Protein AF-A0AAX3VTJ6-F1 (afdb_monomer_lite)

Sequence (181 aa):
MENETLSNLSASAASVLSSNQDSINWISIIILLAITAVGSYIGSYLQRKGLNRAEKENFQQIHNQLRTTTETTERIKQEIHLILNRKDRLWHQRREKLEEFVSCLTEVESYKNKILNVLIFQQHGVIIEPNPINKLMMLQTLYFPEFEAPVLSIGEIVGEIENSVRTLSYHNSELLKERVI

Structure (mmCIF, N/CA/C/O backbone):
data_AF-A0AAX3VTJ6-F1
#
_entry.id   AF-A0AAX3VTJ6-F1
#
loop_
_atom_site.group_PDB
_atom_site.id
_atom_site.type_symbol
_atom_site.label_atom_id
_atom_site.label_alt_id
_atom_site.label_comp_id
_atom_site.label_asym_id
_atom_site.label_entity_id
_atom_site.label_seq_id
_atom_site.pdbx_PDB_ins_code
_atom_site.Cartn_x
_atom_site.Cartn_y
_atom_site.Cartn_z
_atom_site.occupancy
_atom_site.B_iso_or_equiv
_atom_site.auth_seq_id
_atom_site.auth_comp_id
_atom_site.auth_asym_id
_atom_site.auth_atom_id
_atom_site.pdbx_PDB_model_num
ATOM 1 N N . MET A 1 1 ? 71.831 -4.478 -106.616 1.00 53.19 1 MET A N 1
ATOM 2 C CA . MET A 1 1 ? 71.124 -3.323 -106.019 1.00 53.19 1 MET A CA 1
ATOM 3 C C . MET A 1 1 ? 69.750 -3.674 -105.433 1.00 53.19 1 MET A C 1
ATOM 5 O O . MET A 1 1 ? 69.215 -2.846 -104.718 1.00 53.19 1 MET A O 1
ATOM 9 N N . GLU A 1 2 ? 69.186 -4.875 -105.640 1.00 56.56 2 GLU A N 1
ATOM 10 C CA . GLU A 1 2 ? 67.865 -5.249 -105.076 1.00 56.56 2 GLU A CA 1
ATOM 11 C C . GLU A 1 2 ? 67.889 -5.765 -103.620 1.00 56.56 2 GLU A C 1
ATOM 13 O O . GLU A 1 2 ? 66.851 -5.815 -102.972 1.00 56.56 2 GLU A O 1
ATOM 18 N N . ASN A 1 3 ? 69.054 -6.127 -103.067 1.00 56.94 3 ASN A N 1
ATOM 19 C CA . ASN A 1 3 ? 69.139 -6.741 -101.730 1.00 56.94 3 ASN A CA 1
ATOM 20 C C . ASN A 1 3 ? 69.194 -5.719 -100.570 1.00 56.94 3 ASN A C 1
ATOM 22 O O . ASN A 1 3 ? 68.963 -6.074 -99.419 1.00 56.94 3 ASN A O 1
ATOM 26 N N . GLU A 1 4 ? 69.476 -4.444 -100.863 1.00 58.03 4 GLU A N 1
ATOM 27 C CA . GLU A 1 4 ? 69.474 -3.3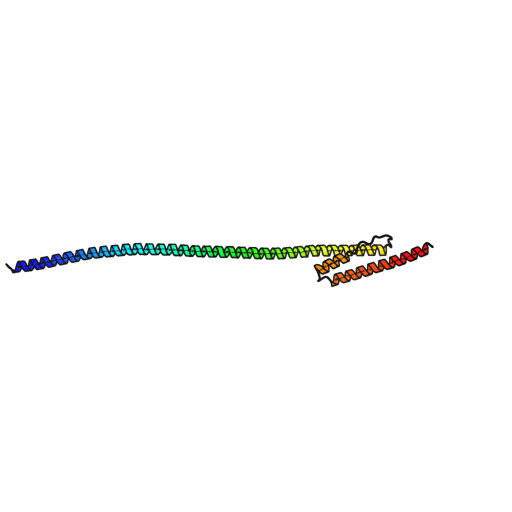56 -99.868 1.00 58.03 4 GLU A CA 1
ATOM 28 C C . GLU A 1 4 ? 68.078 -2.755 -99.650 1.00 58.03 4 GLU A C 1
ATOM 30 O O . GLU A 1 4 ? 67.796 -2.194 -98.596 1.00 58.03 4 GLU A O 1
ATOM 35 N N . THR A 1 5 ? 67.166 -2.867 -100.617 1.00 61.00 5 THR A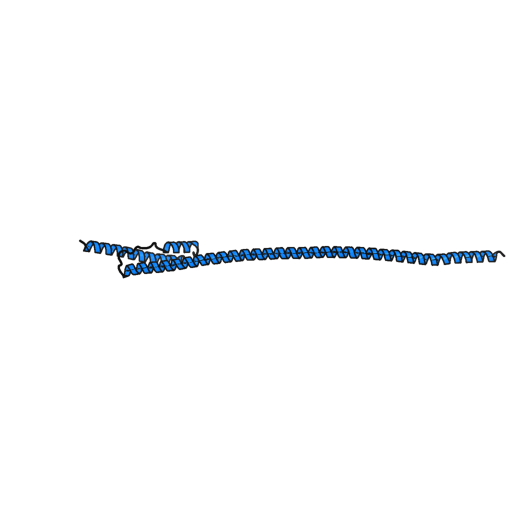 N 1
ATOM 36 C CA . THR A 1 5 ? 65.819 -2.288 -100.493 1.00 61.00 5 THR A CA 1
ATOM 37 C C . THR A 1 5 ? 64.907 -3.151 -99.618 1.00 61.00 5 THR A C 1
ATOM 39 O O . THR A 1 5 ? 64.138 -2.615 -98.820 1.00 61.00 5 THR A O 1
ATOM 42 N N . LEU A 1 6 ? 65.034 -4.480 -99.692 1.00 57.22 6 LEU A N 1
ATOM 43 C CA . LEU A 1 6 ? 64.256 -5.424 -98.879 1.00 57.22 6 LEU A CA 1
ATOM 44 C C . LEU A 1 6 ? 64.687 -5.445 -97.405 1.00 57.22 6 LEU A C 1
ATOM 46 O O . LEU A 1 6 ? 63.833 -5.504 -96.516 1.00 57.22 6 LEU A O 1
ATOM 50 N N . SER A 1 7 ? 65.989 -5.335 -97.123 1.00 60.88 7 SER A N 1
ATOM 51 C CA . SER A 1 7 ? 66.494 -5.245 -95.747 1.00 60.88 7 SER A CA 1
ATOM 52 C C . SER A 1 7 ? 66.028 -3.953 -95.066 1.00 60.88 7 SER A C 1
ATOM 54 O O . SER A 1 7 ? 65.517 -4.002 -93.947 1.00 60.88 7 SER A O 1
ATOM 56 N N . ASN A 1 8 ? 66.063 -2.824 -95.777 1.00 65.69 8 ASN A N 1
ATOM 57 C CA . ASN A 1 8 ? 65.585 -1.535 -95.273 1.00 65.69 8 ASN A CA 1
ATOM 58 C C . ASN A 1 8 ? 64.059 -1.495 -95.057 1.00 65.69 8 ASN A C 1
ATOM 60 O O . ASN A 1 8 ? 63.593 -0.893 -94.089 1.00 65.69 8 ASN A O 1
ATOM 64 N N . LEU A 1 9 ? 63.274 -2.188 -95.893 1.00 63.25 9 LEU A N 1
ATOM 65 C CA . LEU A 1 9 ? 61.824 -2.334 -95.700 1.00 63.25 9 LEU A CA 1
ATOM 66 C C . LEU A 1 9 ? 61.484 -3.175 -94.461 1.00 63.25 9 LEU A C 1
ATOM 68 O O . LEU A 1 9 ? 60.629 -2.776 -93.671 1.00 63.25 9 LEU A O 1
ATOM 72 N N . SER A 1 10 ? 62.176 -4.299 -94.245 1.00 64.50 10 SER A N 1
ATOM 73 C CA . SER A 1 10 ? 61.971 -5.130 -93.048 1.00 64.50 10 SER A CA 1
ATOM 74 C C . SER A 1 10 ? 62.387 -4.422 -91.751 1.00 64.50 10 SER A C 1
ATOM 76 O O . SER A 1 10 ? 61.686 -4.521 -90.744 1.00 64.50 10 SER A O 1
ATOM 78 N N . ALA A 1 11 ? 63.471 -3.639 -91.782 1.00 65.25 11 ALA A N 1
ATOM 79 C CA . ALA A 1 11 ? 63.936 -2.854 -90.642 1.00 65.25 11 ALA A CA 1
ATOM 80 C C . ALA A 1 11 ? 62.978 -1.698 -90.303 1.00 65.25 11 ALA A C 1
ATOM 82 O O . ALA A 1 11 ? 62.753 -1.401 -89.130 1.00 65.25 11 ALA A O 1
ATOM 83 N N . SER A 1 12 ? 62.369 -1.076 -91.319 1.00 63.03 12 SER A N 1
ATOM 84 C CA . SER A 1 12 ? 61.365 -0.025 -91.131 1.00 63.03 12 SER A CA 1
ATOM 85 C C . SER A 1 12 ? 60.024 -0.584 -90.632 1.00 63.03 12 SER A C 1
ATOM 87 O O . SER A 1 12 ? 59.406 -0.001 -89.745 1.00 63.03 12 SER A O 1
ATOM 89 N N . ALA A 1 13 ? 59.605 -1.762 -91.104 1.00 62.81 13 ALA A N 1
ATOM 90 C CA . ALA A 1 13 ? 58.423 -2.443 -90.573 1.00 62.81 13 ALA A CA 1
ATOM 91 C C . ALA A 1 13 ? 58.612 -2.872 -89.103 1.00 62.81 13 ALA A C 1
ATOM 93 O O . ALA A 1 13 ? 57.711 -2.688 -88.285 1.00 62.81 13 ALA A O 1
ATOM 94 N N . ALA A 1 14 ? 59.793 -3.386 -88.745 1.00 61.41 14 ALA A N 1
ATOM 95 C CA . ALA A 1 14 ? 60.110 -3.784 -87.374 1.00 61.41 14 ALA A CA 1
ATOM 96 C C . ALA A 1 14 ? 60.157 -2.591 -86.399 1.00 61.41 14 ALA A C 1
ATOM 98 O O . ALA A 1 14 ? 59.644 -2.699 -85.286 1.00 61.41 14 ALA A O 1
ATOM 99 N N . SER A 1 15 ? 60.705 -1.442 -86.812 1.00 60.75 15 SER A N 1
ATOM 100 C CA . SER A 1 15 ? 60.779 -0.240 -85.965 1.00 60.75 15 SER A CA 1
ATOM 101 C C . SER A 1 15 ? 59.429 0.465 -85.780 1.00 60.75 15 SER A C 1
ATOM 103 O O . SER A 1 15 ? 59.153 1.024 -84.714 1.00 60.75 15 SER A O 1
ATOM 105 N N . VAL A 1 16 ? 58.540 0.399 -86.775 1.00 61.53 16 VAL A N 1
ATOM 106 C CA . VAL A 1 16 ? 57.156 0.891 -86.654 1.00 61.53 16 VAL A CA 1
ATOM 107 C C . VAL A 1 16 ? 56.316 -0.022 -85.754 1.00 61.53 16 VAL A C 1
ATOM 109 O O . VAL A 1 16 ? 55.475 0.463 -84.999 1.00 61.53 16 VAL A O 1
ATOM 112 N N . LEU A 1 17 ? 56.556 -1.335 -85.768 1.00 57.72 17 LEU A N 1
ATOM 113 C CA . LEU A 1 17 ? 55.871 -2.265 -84.864 1.00 57.72 17 LEU A CA 1
ATOM 114 C C . LEU A 1 17 ? 56.374 -2.141 -83.415 1.00 57.72 17 LEU A C 1
ATOM 116 O O . LEU A 1 17 ? 55.555 -2.130 -82.497 1.00 57.72 17 LEU A O 1
ATOM 120 N N . SER A 1 18 ? 57.682 -1.965 -83.188 1.00 59.44 18 SER A N 1
ATOM 121 C CA . SER A 1 18 ? 58.234 -1.800 -81.833 1.00 59.44 18 SER A CA 1
ATOM 122 C C . SER A 1 18 ? 57.867 -0.453 -81.196 1.00 59.44 18 SER A C 1
ATOM 124 O O . SER A 1 18 ? 57.537 -0.406 -80.016 1.00 59.44 18 SER A O 1
ATOM 126 N N . SER A 1 19 ? 57.848 0.640 -81.969 1.00 57.75 19 SER A N 1
ATOM 127 C CA . SER A 1 19 ? 57.466 1.972 -81.460 1.00 57.75 19 SER A CA 1
ATOM 128 C C . SER A 1 19 ? 55.978 2.086 -81.090 1.00 57.75 19 SER A C 1
ATOM 130 O O . SER A 1 19 ? 55.620 2.799 -80.146 1.00 57.75 19 SER A O 1
ATOM 132 N N . ASN A 1 20 ? 55.102 1.344 -81.776 1.00 57.94 20 ASN A N 1
ATOM 133 C CA . ASN A 1 20 ? 53.684 1.256 -81.422 1.00 57.94 20 ASN A CA 1
ATOM 134 C C . ASN A 1 20 ? 53.436 0.339 -80.210 1.00 57.94 20 ASN A C 1
ATOM 136 O O . ASN A 1 20 ? 52.526 0.597 -79.427 1.00 57.94 20 ASN A O 1
ATOM 140 N N . GLN A 1 21 ? 54.264 -0.689 -79.998 1.00 60.62 21 GLN A N 1
ATOM 141 C CA . GLN A 1 21 ? 54.140 -1.586 -78.844 1.00 60.62 21 GLN A CA 1
ATOM 142 C C . GLN A 1 21 ? 54.408 -0.862 -77.512 1.00 60.62 21 GLN A C 1
ATOM 144 O O . GLN A 1 21 ? 53.664 -1.050 -76.548 1.00 60.62 21 GLN A O 1
ATOM 149 N N . ASP A 1 22 ? 55.419 0.009 -77.460 1.00 61.75 22 ASP A N 1
ATOM 150 C CA . ASP A 1 22 ? 55.740 0.763 -76.244 1.00 61.75 22 ASP A CA 1
ATOM 151 C C . ASP A 1 22 ? 54.676 1.822 -75.926 1.00 61.75 22 ASP A C 1
ATOM 153 O O . ASP A 1 22 ? 54.285 1.983 -74.771 1.00 61.75 22 ASP A O 1
ATOM 157 N N . SER A 1 23 ? 54.133 2.505 -76.936 1.00 61.06 23 SER A N 1
ATOM 158 C CA . SER A 1 23 ? 53.101 3.536 -76.747 1.00 61.06 23 SER A CA 1
ATOM 159 C C . SER A 1 23 ? 51.729 2.964 -76.348 1.00 61.06 23 SER A C 1
ATOM 161 O O . SER A 1 23 ? 51.051 3.546 -75.495 1.00 61.06 23 SER A O 1
ATOM 163 N N . ILE A 1 24 ? 51.347 1.787 -76.863 1.00 63.62 24 ILE A N 1
ATOM 164 C CA . ILE A 1 24 ? 50.123 1.064 -76.460 1.00 63.62 24 ILE A CA 1
ATOM 165 C C . ILE A 1 24 ? 50.186 0.617 -74.985 1.00 63.62 24 ILE A C 1
ATOM 167 O O . ILE A 1 24 ? 49.164 0.629 -74.284 1.00 63.62 24 ILE A O 1
ATOM 171 N N . ASN A 1 25 ? 51.379 0.296 -74.474 1.00 73.62 25 ASN A N 1
ATOM 172 C CA . ASN A 1 25 ? 51.570 -0.100 -73.077 1.00 73.62 25 ASN A CA 1
ATOM 173 C C . ASN A 1 25 ? 51.293 1.058 -72.098 1.00 73.62 25 ASN A C 1
ATOM 175 O O . ASN A 1 25 ? 50.585 0.868 -71.108 1.00 73.62 25 ASN A O 1
ATOM 179 N N . TRP A 1 26 ? 51.771 2.275 -72.386 1.00 77.44 26 TRP A N 1
ATOM 180 C CA . TRP A 1 26 ? 51.553 3.437 -71.509 1.00 77.44 26 TRP A CA 1
ATOM 181 C C . TRP A 1 26 ? 50.089 3.889 -71.461 1.00 77.44 26 TRP A C 1
ATOM 183 O O . TRP A 1 26 ? 49.576 4.195 -70.383 1.00 77.44 26 TRP A O 1
ATOM 193 N N . ILE A 1 27 ? 49.387 3.876 -72.599 1.00 82.44 27 ILE A N 1
ATOM 194 C CA . ILE A 1 27 ? 47.956 4.224 -72.658 1.00 82.44 27 ILE A CA 1
ATOM 195 C C . ILE A 1 27 ? 47.122 3.235 -71.831 1.00 82.44 27 ILE A C 1
ATOM 197 O O . ILE A 1 27 ? 46.250 3.648 -71.064 1.00 82.44 27 ILE A O 1
ATOM 201 N N . SER A 1 28 ? 47.426 1.939 -71.923 1.00 83.56 28 SER A N 1
ATOM 202 C CA . SER A 1 28 ? 46.732 0.895 -71.158 1.00 83.56 28 SER A CA 1
ATOM 203 C C . SER A 1 28 ? 46.934 1.050 -69.646 1.00 83.56 28 SER A C 1
ATOM 205 O O . SER A 1 28 ? 45.983 0.900 -68.878 1.00 83.56 28 SER A O 1
ATOM 207 N N . ILE A 1 29 ? 48.143 1.423 -69.210 1.00 86.31 29 ILE A N 1
ATOM 208 C CA . ILE A 1 29 ? 48.453 1.705 -67.799 1.00 86.31 29 ILE A CA 1
ATOM 209 C C . ILE A 1 29 ? 47.666 2.920 -67.294 1.00 86.31 29 ILE A C 1
ATOM 211 O O . ILE A 1 29 ? 47.096 2.870 -66.204 1.00 86.31 29 ILE A O 1
ATOM 215 N N . ILE A 1 30 ? 47.582 3.995 -68.084 1.00 87.38 30 ILE A N 1
ATOM 216 C CA . ILE A 1 30 ? 46.829 5.205 -67.716 1.00 87.38 30 ILE A CA 1
ATOM 217 C C . ILE A 1 30 ? 45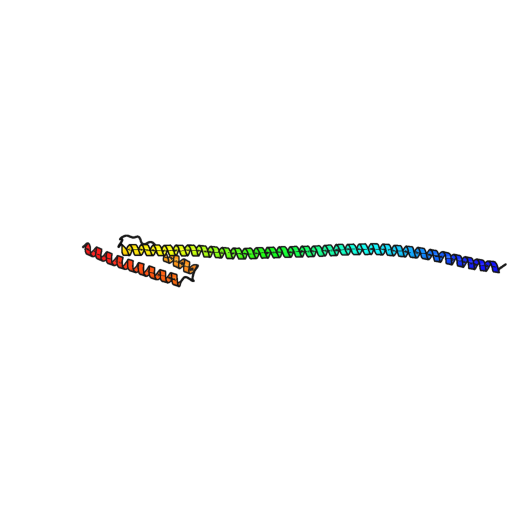.332 4.900 -67.594 1.00 87.38 30 ILE A C 1
ATOM 219 O O . ILE A 1 30 ? 44.693 5.338 -66.637 1.00 87.38 30 ILE A O 1
ATOM 223 N N . ILE A 1 31 ? 44.772 4.115 -68.518 1.00 89.12 31 ILE A N 1
ATOM 224 C CA . ILE A 1 31 ? 43.367 3.692 -68.467 1.00 89.12 31 ILE A CA 1
ATOM 225 C C . ILE A 1 31 ? 43.106 2.825 -67.230 1.00 89.12 31 ILE A C 1
ATOM 227 O O . ILE A 1 31 ? 42.131 3.057 -66.515 1.00 89.12 31 ILE A O 1
ATOM 231 N N . LEU A 1 32 ? 43.987 1.867 -66.929 1.00 89.06 32 LEU A N 1
ATOM 232 C CA . LEU A 1 32 ? 43.868 1.026 -65.737 1.00 89.06 32 LEU A CA 1
ATOM 233 C C . LEU A 1 32 ? 43.929 1.861 -64.449 1.00 89.06 32 LEU A C 1
ATOM 235 O O . LEU A 1 32 ? 43.145 1.639 -63.522 1.00 89.06 32 LEU A O 1
ATOM 239 N N . LEU A 1 33 ? 44.822 2.851 -64.403 1.00 88.81 33 LEU A N 1
ATOM 240 C CA . LEU A 1 33 ? 44.957 3.775 -63.280 1.00 88.81 33 LEU A CA 1
ATOM 241 C C . LEU A 1 33 ? 43.695 4.632 -63.123 1.00 88.81 33 LEU A C 1
ATOM 243 O O . LEU A 1 33 ? 43.186 4.762 -62.011 1.00 88.81 33 LEU A O 1
ATOM 247 N N . ALA A 1 34 ? 43.132 5.137 -64.224 1.00 89.75 34 ALA A N 1
ATOM 248 C CA . ALA A 1 34 ? 41.883 5.893 -64.216 1.00 89.75 34 ALA A CA 1
ATOM 249 C C . ALA A 1 34 ? 40.697 5.047 -63.721 1.00 89.75 34 ALA A C 1
ATOM 251 O O . ALA A 1 34 ? 39.947 5.492 -62.852 1.00 89.75 34 ALA A O 1
ATOM 252 N N . ILE A 1 35 ? 40.554 3.807 -64.200 1.00 91.31 35 ILE A N 1
ATOM 253 C CA . ILE A 1 35 ? 39.497 2.885 -63.754 1.00 91.31 35 ILE A CA 1
ATOM 254 C C . ILE A 1 35 ? 39.657 2.554 -62.267 1.00 91.31 35 ILE A C 1
ATOM 256 O O . ILE A 1 35 ? 38.676 2.561 -61.526 1.00 91.31 35 ILE A O 1
ATOM 260 N N . THR A 1 36 ? 40.887 2.319 -61.806 1.00 90.62 36 THR A N 1
ATOM 261 C CA . THR A 1 36 ? 41.173 2.025 -60.393 1.00 90.62 36 THR A CA 1
ATOM 262 C C . THR A 1 36 ? 40.877 3.232 -59.501 1.00 90.62 36 THR A C 1
ATOM 264 O O . THR A 1 36 ? 40.270 3.081 -58.440 1.00 90.62 36 THR A O 1
ATOM 267 N N . ALA A 1 37 ? 41.235 4.442 -59.940 1.00 88.44 37 ALA A N 1
ATOM 268 C CA . ALA A 1 37 ? 40.944 5.678 -59.219 1.00 88.44 37 ALA A CA 1
ATOM 269 C C . ALA A 1 37 ? 39.430 5.928 -59.106 1.00 88.44 37 ALA A C 1
ATOM 271 O O . ALA A 1 37 ? 38.930 6.209 -58.016 1.00 88.44 37 ALA A O 1
ATOM 272 N N . VAL A 1 38 ? 38.685 5.755 -60.203 1.00 91.44 38 VAL A N 1
ATOM 273 C CA . VAL A 1 38 ? 37.221 5.900 -60.219 1.00 91.44 38 VAL A CA 1
ATOM 274 C C . VAL A 1 38 ? 36.550 4.812 -59.377 1.00 91.44 38 VAL A C 1
ATOM 276 O O . VAL A 1 38 ? 35.670 5.116 -58.572 1.00 91.44 38 VAL A O 1
ATOM 279 N N . GLY A 1 39 ? 36.993 3.558 -59.495 1.00 91.50 39 GLY A N 1
ATOM 280 C CA . GLY A 1 39 ? 36.491 2.440 -58.696 1.00 91.50 39 GLY A CA 1
ATOM 281 C C . GLY A 1 39 ? 36.716 2.643 -57.195 1.00 91.50 39 GLY A C 1
ATOM 282 O O . GLY A 1 39 ? 35.801 2.432 -56.401 1.00 91.50 39 GLY A O 1
ATOM 283 N N . SER A 1 40 ? 37.894 3.137 -56.805 1.00 91.62 40 SER A N 1
ATOM 284 C CA . SER A 1 40 ? 38.221 3.477 -55.414 1.00 91.62 40 SER A CA 1
ATOM 285 C C . SER A 1 40 ? 37.376 4.646 -54.886 1.00 91.62 40 SER A C 1
ATOM 287 O O . SER A 1 40 ? 36.843 4.594 -53.772 1.00 91.62 40 SER A O 1
ATOM 289 N N . TYR A 1 41 ? 37.162 5.682 -55.703 1.00 92.12 41 TYR A N 1
ATOM 290 C CA . TYR A 1 41 ? 36.315 6.818 -55.335 1.00 92.12 41 TYR A CA 1
ATOM 291 C C . TYR A 1 41 ? 34.849 6.406 -55.127 1.00 92.12 41 TYR A C 1
ATOM 293 O O . TYR A 1 41 ? 34.242 6.740 -54.109 1.00 92.12 41 TYR A O 1
ATOM 301 N N . ILE A 1 42 ? 34.282 5.619 -56.045 1.00 91.94 42 ILE A N 1
ATOM 302 C CA . ILE A 1 42 ? 32.902 5.129 -55.926 1.00 91.94 42 ILE A CA 1
ATOM 303 C C . ILE A 1 42 ? 32.771 4.155 -54.747 1.00 91.94 42 ILE A C 1
ATOM 305 O O . ILE A 1 42 ? 31.821 4.262 -53.969 1.00 91.94 42 ILE A O 1
ATOM 309 N N . GLY A 1 43 ? 33.732 3.242 -54.575 1.00 91.44 43 GLY A N 1
ATOM 310 C CA . GLY A 1 43 ? 33.754 2.285 -53.469 1.00 91.44 43 GLY A CA 1
ATOM 311 C C . GLY A 1 43 ? 33.777 2.972 -52.103 1.00 91.44 43 GLY A C 1
ATOM 312 O O . GLY A 1 43 ? 32.940 2.679 -51.250 1.00 91.44 43 GLY A O 1
ATOM 313 N N . SER A 1 44 ? 34.664 3.954 -51.920 1.00 89.69 44 SER A N 1
ATOM 314 C CA . SER A 1 44 ? 34.746 4.732 -50.676 1.00 89.69 44 SER A CA 1
ATOM 315 C C . SER A 1 44 ? 33.493 5.579 -50.422 1.00 89.69 44 SER A C 1
ATOM 317 O O . SER A 1 44 ? 33.029 5.668 -49.282 1.00 89.69 44 SER A O 1
ATOM 319 N N . TYR A 1 45 ? 32.881 6.147 -51.466 1.00 92.12 45 TYR A N 1
ATOM 320 C CA . TYR A 1 45 ? 31.621 6.883 -51.341 1.00 92.12 45 TYR A CA 1
ATOM 321 C C . TYR A 1 45 ? 30.460 5.980 -50.899 1.00 92.12 45 TYR A C 1
ATOM 323 O O . TYR A 1 45 ? 29.730 6.321 -49.963 1.00 92.12 45 TYR A O 1
ATOM 331 N N . LEU A 1 46 ? 30.294 4.813 -51.533 1.00 91.44 46 LEU A N 1
ATOM 332 C CA . LEU A 1 46 ? 29.257 3.844 -51.167 1.00 91.44 46 LEU A CA 1
ATOM 333 C C . LEU A 1 46 ? 29.476 3.288 -49.759 1.00 91.44 46 LEU A C 1
ATOM 335 O O . LEU A 1 46 ? 28.519 3.205 -48.990 1.00 91.44 46 LEU A O 1
ATOM 339 N N . GLN A 1 47 ? 30.725 2.988 -49.396 1.00 92.12 47 GLN A N 1
ATOM 340 C CA . GLN A 1 47 ? 31.084 2.559 -48.047 1.00 92.12 47 GLN A CA 1
ATOM 341 C C . GLN A 1 47 ? 30.700 3.623 -47.015 1.00 92.12 47 GLN A C 1
ATOM 343 O O . GLN A 1 47 ? 30.015 3.316 -46.042 1.00 92.12 47 GLN A O 1
ATOM 348 N N . ARG A 1 48 ? 31.052 4.892 -47.252 1.00 91.88 48 ARG A N 1
ATOM 349 C CA . ARG A 1 48 ? 30.716 5.998 -46.346 1.00 91.88 48 ARG A CA 1
ATOM 350 C C . ARG A 1 48 ? 29.209 6.221 -46.235 1.00 91.88 48 ARG A C 1
ATOM 352 O O . ARG A 1 48 ? 28.698 6.449 -45.144 1.00 91.88 48 ARG A O 1
ATOM 359 N N . LYS A 1 49 ? 28.471 6.102 -47.341 1.00 91.81 49 LYS A N 1
ATOM 360 C CA . LYS A 1 49 ? 27.004 6.188 -47.332 1.00 91.81 49 LYS A CA 1
ATOM 361 C C . LYS A 1 49 ? 26.366 5.024 -46.565 1.00 91.81 49 LYS A C 1
ATOM 363 O O . LYS A 1 49 ? 25.395 5.245 -45.843 1.00 91.81 49 LYS A O 1
ATOM 368 N N . GLY A 1 50 ? 26.909 3.813 -46.703 1.00 91.00 50 GLY A N 1
ATOM 369 C CA . GLY A 1 50 ? 26.492 2.630 -45.948 1.00 91.00 50 GLY A CA 1
ATOM 370 C C . GLY A 1 50 ? 26.732 2.792 -44.449 1.00 91.00 50 GLY A C 1
ATOM 371 O O . GLY A 1 50 ? 25.808 2.589 -43.666 1.00 91.00 50 GLY A O 1
ATOM 372 N N . LEU A 1 51 ? 27.924 3.255 -44.065 1.00 89.75 51 LEU A N 1
ATOM 373 C CA . LEU A 1 51 ? 28.282 3.545 -42.675 1.00 89.75 51 LEU A CA 1
ATOM 374 C C . LEU A 1 51 ? 27.357 4.599 -42.059 1.00 89.75 51 LEU A C 1
ATOM 376 O O . LEU A 1 51 ? 26.760 4.337 -41.022 1.00 89.75 51 LEU A O 1
ATOM 380 N N . ASN A 1 52 ? 27.136 5.729 -42.737 1.00 90.94 52 ASN A N 1
ATOM 381 C CA . ASN A 1 52 ? 26.230 6.774 -42.248 1.00 90.94 52 ASN A CA 1
ATOM 382 C C . ASN A 1 52 ? 24.789 6.263 -42.074 1.00 90.94 52 ASN A C 1
ATOM 384 O O . ASN A 1 52 ? 24.069 6.697 -41.174 1.00 90.94 52 ASN A O 1
ATOM 388 N N . ARG A 1 53 ? 24.334 5.357 -42.953 1.00 92.00 53 ARG A N 1
ATOM 389 C CA . ARG A 1 53 ? 23.001 4.754 -42.842 1.00 92.00 53 ARG A CA 1
ATOM 390 C C . ARG A 1 53 ? 22.924 3.793 -41.656 1.00 92.00 53 ARG A C 1
ATOM 392 O O . ARG A 1 53 ? 21.965 3.886 -40.897 1.00 92.00 53 ARG A O 1
ATOM 399 N N . ALA A 1 54 ? 23.919 2.924 -41.496 1.00 90.25 54 ALA A N 1
ATOM 400 C CA . ALA A 1 54 ? 23.998 1.984 -40.382 1.00 90.25 54 ALA A CA 1
ATOM 401 C C . ALA A 1 54 ? 24.103 2.713 -39.032 1.00 90.25 54 ALA A C 1
ATOM 403 O O . ALA A 1 54 ? 23.424 2.350 -38.077 1.00 90.25 54 ALA A O 1
ATOM 404 N N . GLU A 1 55 ? 24.886 3.790 -38.966 1.00 90.94 55 GLU A N 1
ATOM 405 C CA . GLU A 1 55 ? 25.016 4.628 -37.774 1.00 90.94 55 GLU A CA 1
ATOM 406 C C . GLU A 1 55 ? 23.689 5.300 -37.410 1.00 90.94 55 GLU A C 1
ATOM 408 O O . GLU A 1 55 ? 23.265 5.258 -36.256 1.00 90.94 55 GLU A O 1
ATOM 413 N N . LYS A 1 56 ? 22.980 5.853 -38.403 1.00 92.69 56 LYS A N 1
ATOM 414 C CA . LYS A 1 56 ? 21.657 6.449 -38.185 1.00 92.69 56 LYS A CA 1
ATOM 415 C C . LYS A 1 56 ? 20.641 5.423 -37.685 1.00 92.69 56 LYS A C 1
ATOM 417 O O . LYS A 1 56 ? 19.848 5.740 -36.802 1.00 92.69 56 LYS A O 1
ATOM 422 N N . GLU A 1 57 ? 20.652 4.218 -38.245 1.00 90.06 57 GLU A N 1
ATOM 423 C CA . GLU A 1 57 ? 19.773 3.132 -37.812 1.00 90.06 57 GLU A CA 1
ATOM 424 C C . GLU A 1 57 ? 20.087 2.699 -36.375 1.00 90.06 57 GLU A C 1
ATOM 426 O O . GLU A 1 57 ? 19.179 2.626 -35.549 1.00 90.06 57 GLU A O 1
ATOM 431 N N . ASN A 1 58 ? 21.366 2.517 -36.038 1.00 93.38 58 ASN A N 1
ATOM 432 C CA . ASN A 1 58 ? 21.789 2.176 -34.681 1.00 93.38 58 ASN A CA 1
ATOM 433 C C . ASN A 1 58 ? 21.404 3.274 -33.675 1.00 93.38 58 ASN A C 1
ATOM 435 O O . ASN A 1 58 ? 20.853 2.992 -32.615 1.00 93.38 58 ASN A O 1
ATOM 439 N N . PHE A 1 59 ? 21.597 4.547 -34.032 1.00 94.25 59 PHE A N 1
ATOM 440 C CA . PHE A 1 59 ? 21.170 5.669 -33.197 1.00 94.25 59 PHE A CA 1
ATOM 441 C C . PHE A 1 59 ? 19.655 5.666 -32.957 1.00 94.25 59 PHE A C 1
ATOM 443 O O . PHE A 1 59 ? 19.205 5.868 -31.830 1.00 94.25 59 PHE A O 1
ATOM 450 N N . GLN A 1 60 ? 18.854 5.401 -33.993 1.00 93.38 60 GLN A N 1
ATOM 451 C CA . GLN A 1 60 ? 17.401 5.278 -33.851 1.00 93.38 60 GLN A CA 1
ATOM 452 C C . GLN A 1 60 ? 17.011 4.105 -32.946 1.00 93.38 60 GLN A C 1
ATOM 454 O O . GLN A 1 60 ? 16.112 4.255 -32.118 1.00 93.38 60 GLN A O 1
ATOM 459 N N . GLN A 1 61 ? 17.691 2.963 -33.060 1.00 94.06 61 GLN A N 1
ATOM 460 C CA . GLN A 1 61 ? 17.465 1.813 -32.184 1.00 94.06 61 GLN A CA 1
ATOM 461 C C . GLN A 1 61 ? 17.789 2.149 -30.723 1.00 94.06 61 GLN A C 1
ATOM 463 O O . GLN A 1 61 ? 16.944 1.925 -29.857 1.00 94.06 61 GLN A O 1
ATOM 468 N N . ILE A 1 62 ? 18.947 2.759 -30.455 1.00 94.44 62 ILE A N 1
ATOM 469 C CA . ILE A 1 62 ? 19.358 3.186 -29.108 1.00 94.44 62 ILE A CA 1
ATOM 470 C C . ILE A 1 62 ? 18.359 4.193 -28.532 1.00 94.44 62 ILE A C 1
ATOM 472 O O . ILE A 1 62 ? 17.915 4.053 -27.395 1.00 94.44 62 ILE A O 1
ATOM 476 N N . HIS A 1 63 ? 17.958 5.191 -29.319 1.00 95.62 63 HIS A N 1
ATOM 477 C CA . HIS A 1 63 ? 16.980 6.185 -28.890 1.00 95.62 63 HIS A CA 1
ATOM 478 C C . HIS A 1 63 ? 15.630 5.541 -28.541 1.00 95.62 63 HIS A C 1
ATOM 480 O O . HIS A 1 63 ? 15.030 5.867 -27.516 1.00 95.62 63 HIS A O 1
ATOM 486 N N . ASN A 1 64 ? 15.156 4.603 -29.364 1.00 94.25 64 ASN A N 1
ATOM 487 C CA . ASN A 1 64 ? 13.913 3.883 -29.100 1.00 94.25 64 ASN A CA 1
ATOM 488 C C . ASN A 1 64 ? 14.018 3.020 -2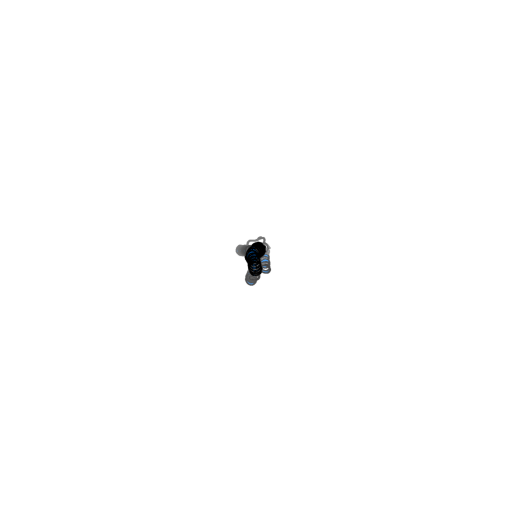7.840 1.00 94.25 64 ASN A C 1
ATOM 490 O O . ASN A 1 64 ? 13.113 3.058 -27.014 1.00 94.25 64 ASN A O 1
ATOM 494 N N . GLN A 1 65 ? 15.130 2.307 -27.647 1.00 94.44 65 GLN A N 1
ATOM 495 C CA . GLN A 1 65 ? 15.378 1.538 -26.426 1.00 94.44 65 GLN A CA 1
ATOM 496 C C . GLN A 1 65 ? 15.388 2.430 -25.186 1.00 94.44 65 GLN A C 1
ATOM 498 O O . GLN A 1 65 ? 14.755 2.090 -24.184 1.00 94.44 65 GLN A O 1
ATOM 503 N N . LEU A 1 66 ? 16.057 3.585 -25.251 1.00 95.00 66 LEU A N 1
ATOM 504 C CA . LEU A 1 66 ? 16.092 4.542 -24.150 1.00 95.00 66 LEU A CA 1
ATOM 505 C C . LEU A 1 66 ? 14.683 5.041 -23.832 1.00 95.00 66 LEU A C 1
ATOM 507 O O . LEU A 1 66 ? 14.255 4.974 -22.684 1.00 95.00 66 LEU A O 1
ATOM 511 N N . ARG A 1 67 ? 13.928 5.445 -24.858 1.00 95.69 67 ARG A N 1
ATOM 512 C CA . ARG A 1 67 ? 12.537 5.873 -24.712 1.00 95.69 67 ARG A CA 1
ATOM 513 C C . ARG A 1 67 ? 11.675 4.789 -24.068 1.00 95.69 67 ARG A C 1
ATOM 515 O O . ARG A 1 67 ? 11.001 5.070 -23.083 1.00 95.69 67 ARG A O 1
ATOM 522 N N . THR A 1 68 ? 11.716 3.558 -24.575 1.00 95.44 68 THR A N 1
ATOM 523 C CA . THR A 1 68 ? 10.950 2.435 -24.017 1.00 95.44 68 THR A CA 1
ATOM 524 C C . THR A 1 68 ? 11.352 2.146 -22.572 1.00 95.44 68 THR A C 1
ATOM 526 O O . THR A 1 68 ? 10.486 1.899 -21.735 1.00 95.44 68 THR A O 1
ATOM 529 N N . THR A 1 69 ? 12.642 2.229 -22.248 1.00 94.06 69 THR A N 1
ATOM 530 C CA . THR A 1 69 ? 13.149 2.022 -20.884 1.00 94.06 69 THR A CA 1
ATOM 531 C C . THR A 1 69 ? 12.661 3.114 -19.937 1.00 94.06 69 THR A C 1
ATOM 533 O O . THR A 1 69 ? 12.208 2.811 -18.833 1.00 94.06 69 THR A O 1
ATOM 536 N N . THR A 1 70 ? 12.693 4.378 -20.366 1.00 96.00 70 THR A N 1
ATOM 537 C CA . THR A 1 70 ? 12.175 5.510 -19.593 1.00 96.00 70 THR A CA 1
ATOM 538 C C . THR A 1 70 ? 10.669 5.401 -19.397 1.00 96.00 70 THR A C 1
ATOM 540 O O . THR A 1 70 ? 10.205 5.494 -18.266 1.00 96.00 70 THR A O 1
ATOM 543 N N . GLU A 1 71 ? 9.903 5.137 -20.457 1.00 95.94 71 GLU A N 1
ATOM 544 C CA . GLU A 1 71 ? 8.449 4.953 -20.371 1.00 95.94 71 GLU A CA 1
ATOM 545 C C . GLU A 1 71 ? 8.086 3.795 -19.432 1.00 95.94 71 GLU A C 1
ATOM 547 O O . GLU A 1 71 ? 7.187 3.927 -18.603 1.00 95.94 71 GLU A O 1
ATOM 552 N N . THR A 1 72 ? 8.810 2.677 -19.511 1.00 95.25 72 THR A N 1
ATOM 553 C CA . THR A 1 72 ? 8.600 1.518 -18.630 1.00 95.25 72 THR A CA 1
ATOM 554 C C . THR A 1 72 ? 8.939 1.859 -17.181 1.00 95.25 72 THR A C 1
ATOM 556 O O . THR A 1 72 ? 8.168 1.551 -16.277 1.00 95.25 72 THR A O 1
ATOM 559 N N . THR A 1 73 ? 10.058 2.547 -16.954 1.00 95.75 73 THR A N 1
ATOM 560 C CA . THR A 1 73 ? 10.494 2.961 -15.616 1.00 95.75 73 THR A CA 1
ATOM 561 C C . THR A 1 73 ? 9.504 3.936 -14.984 1.00 95.75 73 THR A C 1
ATOM 563 O O . THR A 1 73 ? 9.154 3.781 -13.818 1.00 95.75 73 THR A O 1
ATOM 566 N N . GLU A 1 74 ? 9.010 4.915 -15.742 1.00 95.88 74 GLU A N 1
ATOM 567 C CA . GLU A 1 74 ? 8.003 5.858 -15.253 1.00 95.88 74 GLU A CA 1
ATOM 568 C C . GLU A 1 74 ? 6.671 5.168 -14.954 1.00 95.88 74 GLU A C 1
ATOM 570 O O . GLU A 1 74 ? 6.074 5.437 -13.913 1.00 95.88 74 GLU A O 1
ATOM 575 N N . ARG A 1 75 ? 6.241 4.204 -15.778 1.00 95.12 75 ARG A N 1
ATOM 576 C CA . ARG A 1 75 ? 5.060 3.382 -15.464 1.00 95.12 75 ARG A CA 1
ATOM 577 C C . ARG A 1 75 ? 5.237 2.598 -14.165 1.00 95.12 75 ARG A C 1
ATOM 579 O O . ARG A 1 75 ? 4.352 2.643 -13.318 1.00 95.12 75 ARG A O 1
ATOM 586 N N . ILE A 1 76 ? 6.384 1.942 -13.975 1.00 95.06 76 ILE A N 1
ATOM 587 C CA . ILE A 1 76 ? 6.679 1.190 -12.745 1.00 95.06 76 ILE A CA 1
ATOM 588 C C . ILE A 1 76 ? 6.673 2.124 -11.530 1.00 95.06 76 ILE A C 1
ATOM 590 O O . ILE A 1 76 ? 6.056 1.810 -10.514 1.00 95.06 76 ILE A O 1
ATOM 594 N N . LYS A 1 77 ? 7.308 3.299 -11.624 1.00 93.94 77 LYS A N 1
ATOM 595 C CA . LYS A 1 77 ? 7.291 4.296 -10.542 1.00 93.94 77 LYS A CA 1
ATOM 596 C C . LYS A 1 77 ? 5.871 4.740 -10.201 1.00 93.94 77 LYS A C 1
ATOM 598 O O . LYS A 1 77 ? 5.530 4.821 -9.023 1.00 93.94 77 LYS A O 1
ATOM 603 N N . GLN A 1 78 ? 5.046 5.016 -11.211 1.00 95.88 78 GLN A N 1
ATOM 604 C CA . GLN A 1 78 ? 3.649 5.401 -11.015 1.00 95.88 78 GLN A CA 1
ATOM 605 C C . GLN A 1 78 ? 2.850 4.287 -10.338 1.00 95.88 78 GLN A C 1
ATOM 607 O O . GLN A 1 78 ? 2.114 4.555 -9.391 1.00 95.88 78 GLN A O 1
ATOM 612 N N . GLU A 1 79 ? 3.018 3.041 -10.776 1.00 94.81 79 GLU A N 1
ATOM 613 C CA . GLU A 1 79 ? 2.338 1.888 -10.191 1.00 94.81 79 GLU A CA 1
ATOM 614 C C . GLU A 1 79 ? 2.739 1.675 -8.726 1.00 94.81 79 GLU A C 1
ATOM 616 O O . GLU A 1 79 ? 1.869 1.566 -7.859 1.00 94.81 79 GLU A O 1
ATOM 621 N N . ILE A 1 80 ? 4.039 1.727 -8.421 1.00 94.62 80 ILE A N 1
ATOM 622 C CA . ILE A 1 80 ? 4.548 1.656 -7.046 1.00 94.62 80 ILE A CA 1
ATOM 623 C C . ILE A 1 80 ? 3.951 2.780 -6.198 1.00 94.62 80 ILE A C 1
ATOM 625 O O . ILE A 1 80 ? 3.450 2.525 -5.104 1.00 94.62 80 ILE A O 1
ATOM 629 N N . HIS A 1 81 ? 3.951 4.015 -6.700 1.00 93.44 81 HIS A N 1
ATOM 630 C CA . HIS A 1 81 ? 3.392 5.158 -5.984 1.00 93.44 81 HIS A CA 1
ATOM 631 C C . HIS A 1 81 ? 1.889 4.992 -5.709 1.00 93.44 81 HIS A C 1
ATOM 633 O O . HIS A 1 81 ? 1.420 5.305 -4.616 1.00 93.44 81 HIS A O 1
ATOM 639 N N . LEU A 1 82 ? 1.120 4.448 -6.656 1.00 94.62 82 LEU A N 1
ATOM 640 C CA . LEU A 1 82 ? -0.297 4.144 -6.445 1.00 94.62 82 LEU A CA 1
ATOM 641 C C . LEU A 1 82 ? -0.501 3.068 -5.373 1.00 94.62 82 LEU A C 1
ATOM 643 O O . LEU A 1 82 ? -1.393 3.212 -4.535 1.00 94.62 82 LEU A O 1
ATOM 647 N N . ILE A 1 83 ? 0.312 2.010 -5.380 1.00 94.31 83 ILE A N 1
ATOM 648 C CA . ILE A 1 83 ? 0.246 0.935 -4.382 1.00 94.31 83 ILE A CA 1
ATOM 649 C C . ILE A 1 83 ? 0.585 1.474 -2.989 1.00 94.31 83 ILE A C 1
ATOM 651 O O . ILE A 1 83 ? -0.167 1.222 -2.045 1.00 94.31 83 ILE A O 1
ATOM 655 N N . LEU A 1 84 ? 1.668 2.247 -2.866 1.00 93.62 84 LEU A N 1
ATOM 656 C CA . LEU A 1 84 ? 2.079 2.868 -1.606 1.00 93.62 84 LEU A CA 1
ATOM 657 C C . LEU A 1 84 ? 0.993 3.804 -1.076 1.00 93.62 84 LEU A C 1
ATOM 659 O O . LEU A 1 84 ? 0.530 3.616 0.041 1.00 93.62 84 LEU A O 1
ATOM 663 N N . ASN A 1 85 ? 0.465 4.699 -1.912 1.00 93.69 85 ASN A N 1
ATOM 664 C CA . ASN A 1 85 ? -0.599 5.615 -1.499 1.00 93.69 85 ASN A CA 1
ATOM 665 C C . ASN A 1 85 ? -1.873 4.895 -1.054 1.00 93.69 85 ASN A C 1
ATOM 667 O O . ASN A 1 85 ? -2.541 5.337 -0.122 1.00 93.69 85 ASN A O 1
ATOM 671 N N . ARG A 1 86 ? -2.246 3.794 -1.717 1.00 93.62 86 ARG A N 1
ATOM 672 C CA . ARG A 1 86 ? -3.393 2.978 -1.289 1.00 93.62 86 ARG A CA 1
ATOM 673 C C . ARG A 1 86 ? -3.131 2.341 0.066 1.00 93.62 86 ARG A C 1
ATOM 675 O O . ARG A 1 86 ? -3.999 2.397 0.932 1.00 93.62 86 ARG A O 1
ATOM 682 N N . LYS A 1 87 ? -1.945 1.761 0.248 1.00 94.75 87 LYS A N 1
ATOM 683 C CA . LYS A 1 87 ? -1.538 1.158 1.515 1.00 94.75 87 LYS A CA 1
ATOM 684 C C . LYS A 1 87 ? -1.555 2.204 2.627 1.00 94.75 87 LYS A C 1
ATOM 686 O O . LYS A 1 87 ? -2.226 1.982 3.627 1.00 94.75 87 LYS A O 1
ATOM 691 N N . ASP A 1 88 ? -0.918 3.349 2.427 1.00 94.25 88 ASP A N 1
ATOM 692 C CA . ASP A 1 88 ? -0.850 4.421 3.421 1.00 94.25 88 ASP A CA 1
ATOM 693 C C . ASP A 1 88 ? -2.244 4.933 3.785 1.00 94.25 88 ASP A C 1
ATOM 695 O O . ASP A 1 88 ? -2.563 5.054 4.964 1.00 94.25 88 ASP A O 1
ATOM 699 N N . ARG A 1 89 ? -3.132 5.129 2.802 1.00 94.69 89 ARG A N 1
ATOM 700 C CA . ARG A 1 89 ? -4.535 5.496 3.062 1.00 94.69 89 ARG A CA 1
ATOM 701 C C . ARG A 1 89 ? -5.262 4.469 3.926 1.00 94.69 89 ARG A C 1
ATOM 703 O O . ARG A 1 89 ? -5.952 4.861 4.861 1.00 94.69 89 ARG A O 1
ATOM 710 N N . LEU A 1 90 ? -5.097 3.176 3.646 1.00 93.88 90 LEU A N 1
ATOM 711 C CA . LEU A 1 90 ? -5.697 2.113 4.459 1.00 93.88 90 LEU A CA 1
ATOM 712 C C . LEU A 1 90 ? -5.125 2.096 5.882 1.00 93.88 90 LEU A C 1
ATOM 714 O O . LEU A 1 90 ? -5.876 1.918 6.840 1.00 93.88 90 LEU A O 1
ATOM 718 N N . TRP A 1 91 ? -3.817 2.316 6.033 1.00 94.62 91 TRP A N 1
ATOM 719 C CA . TRP A 1 91 ? -3.169 2.428 7.342 1.00 94.62 91 TRP A CA 1
ATOM 720 C C . TRP A 1 91 ? -3.682 3.627 8.135 1.00 94.62 91 TRP A C 1
ATOM 722 O O . TRP A 1 91 ? -4.020 3.474 9.307 1.00 94.62 91 TRP A O 1
ATOM 732 N N . HIS A 1 92 ? -3.791 4.794 7.500 1.00 96.00 92 HIS A N 1
ATOM 733 C CA . HIS A 1 92 ? -4.342 5.995 8.122 1.00 96.00 92 HIS A CA 1
ATOM 734 C C . HIS A 1 92 ? -5.797 5.793 8.539 1.00 96.00 92 HIS A C 1
ATOM 736 O O . HIS A 1 92 ? -6.124 6.029 9.696 1.00 96.00 92 HIS A O 1
ATOM 742 N N . GLN A 1 93 ? -6.639 5.251 7.658 1.00 95.44 93 GLN A N 1
ATOM 743 C CA . GLN A 1 93 ? -8.038 4.970 7.977 1.00 95.44 93 GLN A CA 1
ATOM 744 C C . GLN A 1 93 ? -8.173 3.978 9.141 1.00 95.44 93 GLN A C 1
ATOM 746 O O . GLN A 1 93 ? -8.963 4.198 10.057 1.00 95.44 93 GLN A O 1
ATOM 751 N N . ARG A 1 94 ? -7.388 2.892 9.145 1.00 94.44 94 ARG A N 1
ATOM 752 C CA . ARG A 1 94 ? -7.399 1.919 10.248 1.00 94.44 94 ARG A CA 1
ATOM 753 C C . ARG A 1 94 ? -6.954 2.561 11.560 1.00 94.44 94 ARG A C 1
ATOM 755 O O . ARG A 1 94 ? -7.547 2.285 12.598 1.00 94.44 94 ARG A O 1
ATOM 762 N N . ARG A 1 95 ? -5.931 3.417 11.517 1.00 96.56 95 ARG A N 1
ATOM 763 C CA . ARG A 1 95 ? -5.437 4.150 12.685 1.00 96.56 95 ARG A CA 1
ATOM 764 C C . ARG A 1 95 ? -6.487 5.113 13.237 1.00 96.56 95 ARG A C 1
ATOM 766 O O . ARG A 1 95 ? -6.744 5.064 14.430 1.00 96.56 95 ARG A O 1
ATOM 773 N N . GLU A 1 96 ? -7.116 5.925 12.392 1.00 97.31 96 GLU A N 1
ATOM 774 C CA . GLU A 1 96 ? -8.184 6.847 12.809 1.00 97.31 96 GLU A CA 1
ATOM 775 C C . GLU A 1 96 ? -9.331 6.098 13.494 1.00 97.31 96 GLU A C 1
ATOM 777 O O . GLU A 1 96 ? -9.826 6.519 14.537 1.00 97.31 96 GLU A O 1
ATOM 782 N 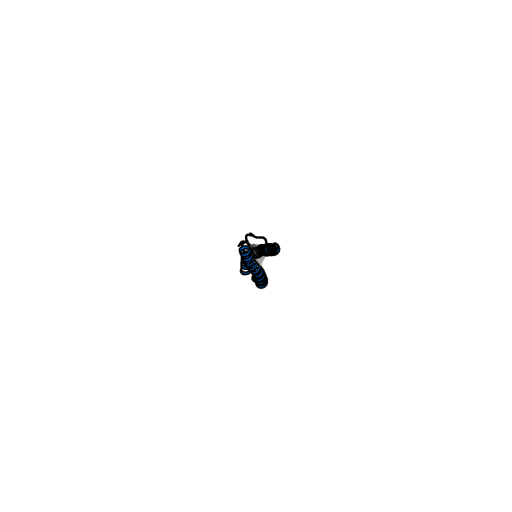N . LYS A 1 97 ? -9.722 4.939 12.952 1.00 96.88 97 LYS A N 1
ATOM 783 C CA . LYS A 1 97 ? -10.757 4.102 13.570 1.00 96.88 97 LYS A CA 1
ATOM 784 C C . LYS A 1 97 ? -10.315 3.455 14.869 1.00 96.88 97 LYS A C 1
ATOM 786 O O . LYS A 1 97 ? -11.144 3.294 15.758 1.00 96.88 97 LYS A O 1
ATOM 791 N N . LEU A 1 98 ? -9.034 3.134 15.013 1.00 96.81 98 LEU A N 1
ATOM 792 C CA . LEU A 1 98 ? -8.494 2.623 16.267 1.00 96.81 98 LEU A CA 1
ATOM 793 C C . LEU A 1 98 ? -8.473 3.718 17.339 1.00 96.81 98 LEU A C 1
ATOM 795 O O . LEU A 1 98 ? -8.836 3.456 18.480 1.00 96.81 98 LEU A O 1
ATOM 799 N N . GLU A 1 99 ? -8.094 4.942 16.971 1.00 97.69 99 GLU A N 1
ATOM 800 C CA . GLU A 1 99 ? -8.147 6.105 17.860 1.00 97.69 99 GLU A CA 1
ATOM 801 C C . GLU A 1 99 ? -9.594 6.365 18.316 1.00 97.69 99 GLU A C 1
ATOM 803 O O . GLU A 1 99 ? -9.846 6.457 19.516 1.00 97.69 99 GLU A O 1
ATOM 808 N N . GLU A 1 100 ? -10.562 6.353 17.390 1.00 97.06 100 GLU A N 1
ATOM 809 C CA . GLU A 1 100 ? -11.993 6.477 17.708 1.00 97.06 100 GLU A CA 1
ATOM 810 C C . GLU A 1 100 ? -12.490 5.343 18.625 1.00 97.06 100 GLU A C 1
ATOM 812 O O . GLU A 1 100 ? -13.247 5.583 19.570 1.00 97.06 100 GLU A O 1
ATOM 817 N N . PHE A 1 101 ? -12.043 4.109 18.381 1.00 97.06 101 PHE A N 1
ATOM 818 C CA . PHE A 1 101 ? -12.380 2.940 19.193 1.00 97.06 101 PHE A CA 1
ATOM 819 C C . PHE A 1 101 ? -11.851 3.064 20.627 1.00 97.06 101 PHE A C 1
ATOM 821 O O . PHE A 1 101 ? -12.593 2.837 21.583 1.00 97.06 101 PHE A O 1
ATOM 828 N N . VAL A 1 102 ? -10.596 3.489 20.792 1.00 97.12 102 VAL A N 1
ATOM 829 C CA . VAL A 1 102 ? -9.992 3.728 22.111 1.00 97.12 102 VAL A CA 1
ATOM 830 C C . VAL A 1 102 ? -10.704 4.867 22.839 1.00 97.12 102 VAL A C 1
ATOM 832 O O . VAL A 1 102 ? -11.000 4.728 24.024 1.00 97.12 102 VAL A O 1
ATOM 835 N N . SER A 1 103 ? -11.058 5.956 22.151 1.00 97.25 103 SER A N 1
ATOM 836 C CA . SER A 1 103 ? -11.872 7.018 22.753 1.00 97.25 103 SER A CA 1
ATOM 837 C C . SER A 1 103 ? -13.209 6.477 23.272 1.00 97.25 103 SER A C 1
ATOM 839 O O . SER A 1 103 ? -13.561 6.733 24.422 1.00 97.25 103 SER A O 1
ATOM 841 N N . CYS A 1 104 ? -13.903 5.638 22.496 1.00 95.50 104 CYS A N 1
ATOM 842 C CA . CYS A 1 104 ? -15.149 5.009 22.948 1.00 95.50 104 CYS A CA 1
ATOM 843 C C . CYS A 1 104 ? -14.941 4.097 24.170 1.00 95.50 104 CYS A C 1
ATOM 845 O O . CYS A 1 104 ? -15.782 4.081 25.065 1.00 95.50 104 CYS A O 1
ATOM 847 N N . LEU A 1 105 ? -13.820 3.371 24.259 1.00 95.19 105 LEU A N 1
ATOM 848 C CA . LEU A 1 105 ? -13.495 2.584 25.456 1.00 95.19 105 LEU A CA 1
ATOM 849 C C . LEU A 1 105 ? -13.347 3.470 26.700 1.00 95.19 105 LEU A C 1
ATOM 851 O O . LEU A 1 105 ? -13.890 3.139 27.754 1.00 95.19 105 LEU A O 1
ATOM 855 N N . THR A 1 106 ? -12.670 4.614 26.578 1.00 96.31 106 THR A N 1
ATOM 856 C CA . THR A 1 106 ? -12.523 5.555 27.702 1.00 96.31 106 THR A CA 1
ATOM 857 C C . THR A 1 106 ? -13.855 6.191 28.115 1.00 96.31 106 THR A C 1
ATOM 859 O O . THR A 1 106 ? -14.088 6.432 29.303 1.00 96.31 106 THR A O 1
ATOM 862 N N . GLU A 1 107 ? -14.766 6.411 27.160 1.00 95.12 107 GLU A N 1
ATOM 863 C CA . GLU A 1 107 ? -16.137 6.857 27.432 1.00 95.12 107 GLU A CA 1
ATOM 864 C C . GLU A 1 107 ? -16.924 5.790 28.205 1.00 95.12 107 GLU A C 1
ATOM 866 O O . GLU A 1 107 ? -17.564 6.115 29.204 1.00 95.12 107 GLU A O 1
ATOM 871 N N . VAL A 1 108 ? -16.830 4.514 27.810 1.00 94.94 108 VAL A N 1
ATOM 872 C CA . VAL A 1 108 ? -17.461 3.385 28.522 1.00 94.94 108 VAL A CA 1
ATOM 873 C C . VAL A 1 108 ? -16.914 3.244 29.941 1.00 94.94 108 VAL A C 1
ATOM 875 O O . VAL A 1 108 ? -17.680 3.058 30.886 1.00 94.94 108 VAL A O 1
ATOM 878 N N . GLU A 1 109 ? -15.602 3.376 30.128 1.00 93.56 109 GLU A N 1
ATOM 879 C CA . GLU A 1 109 ? -14.997 3.341 31.459 1.00 93.56 109 GLU A CA 1
ATOM 880 C C . GLU A 1 109 ? -15.486 4.502 32.337 1.00 93.56 109 GLU A C 1
ATOM 882 O O . GLU A 1 109 ? -15.877 4.296 33.490 1.00 93.56 109 GLU A O 1
ATOM 887 N N . SER A 1 110 ? -15.529 5.712 31.777 1.00 92.94 110 SER A N 1
ATOM 888 C CA . SER A 1 110 ? -16.054 6.897 32.462 1.00 92.94 110 SER A CA 1
ATOM 889 C C . SER A 1 110 ? -17.527 6.721 32.831 1.00 92.94 110 SER A C 1
ATOM 891 O O . SER A 1 110 ? -17.930 7.051 33.946 1.00 92.94 110 SER A O 1
ATOM 893 N N . TYR A 1 111 ? -18.324 6.152 31.926 1.00 92.25 111 TYR A N 1
ATOM 894 C CA . TYR A 1 111 ? -19.733 5.842 32.141 1.00 92.25 111 TYR A CA 1
ATOM 895 C C . TYR A 1 111 ? -19.934 4.825 33.271 1.00 92.25 111 TYR A C 1
ATOM 897 O O . TYR A 1 111 ? -20.694 5.085 34.205 1.00 92.25 111 TYR A O 1
ATOM 905 N N . LYS A 1 112 ? -19.178 3.720 33.265 1.00 91.31 112 LYS A N 1
ATOM 906 C CA . LYS A 1 112 ? -19.163 2.732 34.355 1.00 91.31 112 LYS A CA 1
ATOM 907 C C . LYS A 1 112 ? -18.852 3.394 35.700 1.00 91.31 112 LYS A C 1
ATOM 909 O O . LYS A 1 112 ? -19.556 3.162 36.679 1.00 91.31 112 LYS A O 1
ATOM 914 N N . ASN A 1 113 ? -17.827 4.245 35.751 1.00 90.25 113 ASN A N 1
ATOM 915 C CA . ASN A 1 113 ? -17.434 4.938 36.979 1.00 90.25 113 ASN A CA 1
ATOM 916 C C . ASN A 1 113 ? -18.514 5.919 37.459 1.00 90.25 113 ASN A C 1
ATOM 918 O O . ASN A 1 113 ? -18.775 5.993 38.661 1.00 90.25 113 ASN A O 1
ATOM 922 N N . LYS A 1 114 ? -19.188 6.630 36.542 1.00 88.12 114 LYS A N 1
ATOM 923 C CA . LYS A 1 114 ? -20.356 7.460 36.878 1.00 88.12 114 LYS A CA 1
ATOM 924 C C . LYS A 1 114 ? -21.446 6.607 37.528 1.00 88.12 114 LYS A C 1
ATOM 926 O O . LYS A 1 114 ? -21.883 6.950 38.621 1.00 88.12 114 LYS A O 1
ATOM 931 N N . ILE A 1 115 ? -21.831 5.484 36.914 1.00 85.94 115 ILE A N 1
ATOM 932 C CA . ILE A 1 115 ? -22.875 4.595 37.450 1.00 85.94 115 ILE A CA 1
ATOM 933 C C . ILE A 1 115 ? -22.496 4.048 38.834 1.00 85.94 115 ILE A C 1
ATOM 935 O O . ILE A 1 115 ? -23.313 4.084 39.754 1.00 85.94 115 ILE A O 1
ATOM 939 N N . LEU A 1 116 ? -21.256 3.585 39.010 1.00 85.44 116 LEU A N 1
ATOM 940 C CA . LEU A 1 116 ? -20.777 3.082 40.300 1.00 85.44 116 LEU A CA 1
ATOM 941 C C . LEU A 1 116 ? -20.820 4.160 41.389 1.00 85.44 116 LEU A C 1
ATOM 943 O O . LEU A 1 116 ? -21.240 3.875 42.509 1.00 85.44 116 LEU A O 1
ATOM 947 N N . ASN A 1 117 ? -20.457 5.403 41.066 1.00 85.81 117 ASN A N 1
ATOM 948 C CA . ASN A 1 117 ? -20.576 6.515 42.008 1.00 85.81 117 ASN A CA 1
ATOM 949 C C . ASN A 1 117 ? -22.038 6.773 42.406 1.00 85.81 117 ASN A C 1
ATOM 951 O O . ASN A 1 117 ? -22.310 6.992 43.586 1.00 85.81 117 ASN A O 1
ATOM 955 N N . VAL A 1 118 ? -22.993 6.692 41.471 1.00 82.62 118 VAL A N 1
ATOM 956 C CA . VAL A 1 118 ? -24.427 6.802 41.809 1.00 82.62 118 VAL A CA 1
ATOM 957 C C . VAL A 1 118 ? -24.848 5.709 42.789 1.00 82.62 118 VAL A C 1
ATOM 959 O O . VAL A 1 118 ? -25.542 6.000 43.765 1.00 82.62 118 VAL A O 1
ATOM 962 N N . LEU A 1 119 ? -24.396 4.472 42.558 1.00 79.06 119 LEU A N 1
ATOM 963 C CA . LEU A 1 119 ? -24.701 3.323 43.410 1.00 79.06 119 LEU A CA 1
ATOM 964 C C . LEU A 1 119 ? -24.141 3.516 44.828 1.00 79.06 119 LEU A C 1
ATOM 966 O O . LEU A 1 119 ? -24.873 3.350 45.802 1.00 79.06 119 LEU A O 1
ATOM 970 N N . ILE A 1 120 ? -22.870 3.910 44.948 1.00 82.25 120 ILE A N 1
ATOM 971 C CA . ILE A 1 120 ? -22.180 4.066 46.239 1.00 82.25 120 ILE A CA 1
ATOM 972 C C . ILE A 1 120 ? -22.760 5.227 47.054 1.00 82.25 120 ILE A C 1
ATOM 974 O O . ILE A 1 120 ? -22.979 5.086 48.255 1.00 82.25 120 ILE A O 1
ATOM 978 N N . PHE A 1 121 ? -23.017 6.373 46.420 1.00 82.12 121 PHE A N 1
ATOM 979 C CA . PHE A 1 121 ? -23.433 7.590 47.125 1.00 82.12 121 PHE A CA 1
ATOM 980 C C . PHE A 1 121 ? -24.953 7.772 47.215 1.00 82.12 121 PHE A C 1
ATOM 982 O O . PHE A 1 121 ? -25.401 8.798 47.724 1.00 82.12 121 PHE A O 1
ATOM 989 N N . GLN A 1 122 ? -25.744 6.806 46.724 1.00 71.56 122 GLN A N 1
ATOM 990 C CA . GLN A 1 122 ? -27.213 6.856 46.705 1.00 71.56 122 GLN A CA 1
ATOM 991 C C . GLN A 1 122 ? -27.748 8.200 46.175 1.00 71.56 122 GLN A C 1
ATOM 993 O O . GLN A 1 122 ? -28.719 8.762 46.692 1.00 71.56 122 GLN A O 1
ATOM 998 N N . GLN A 1 123 ? -27.083 8.760 45.159 1.00 66.06 123 GLN A N 1
ATOM 999 C CA . GLN A 1 123 ? -27.478 10.051 44.606 1.00 66.06 123 GLN A CA 1
ATOM 1000 C C . GLN A 1 123 ? -28.800 9.907 43.850 1.00 66.06 123 GLN A C 1
ATOM 1002 O O . GLN A 1 123 ? -28.910 9.160 42.880 1.00 66.06 123 GLN A O 1
ATOM 1007 N N . HIS A 1 124 ? -29.810 10.647 44.299 1.00 61.47 124 HIS A N 1
ATOM 1008 C CA . HIS A 1 124 ? -31.115 10.697 43.653 1.00 61.47 124 HIS A CA 1
ATOM 1009 C C . HIS A 1 124 ? -31.091 11.758 42.541 1.00 61.47 124 HIS A C 1
ATOM 1011 O O . HIS A 1 124 ? -30.610 12.868 42.757 1.00 61.47 124 HIS A O 1
ATOM 1017 N N . GLY A 1 125 ? -31.627 11.428 41.359 1.00 62.56 125 GLY A N 1
ATOM 1018 C CA . GLY A 1 125 ? -31.827 12.389 40.263 1.00 62.56 125 GLY A CA 1
ATOM 1019 C C . GLY A 1 125 ? -30.724 12.458 39.200 1.00 62.56 125 GLY A C 1
ATOM 1020 O O . GLY A 1 125 ? -30.685 13.424 38.440 1.00 62.56 125 GLY A O 1
ATOM 1021 N N . VAL A 1 126 ? -29.837 11.462 39.109 1.00 65.12 126 VAL A N 1
ATOM 1022 C CA . VAL A 1 126 ? -28.820 11.429 38.046 1.00 65.12 126 VAL A CA 1
ATOM 1023 C C . VAL A 1 126 ? -29.466 11.083 36.705 1.00 65.12 126 VAL A C 1
ATOM 1025 O O . VAL A 1 126 ? -30.104 10.042 36.554 1.00 65.12 126 VAL A O 1
ATOM 1028 N N . ILE A 1 127 ? -29.288 11.966 35.722 1.00 69.00 127 ILE A N 1
ATOM 1029 C CA . ILE A 1 127 ? -29.688 11.725 34.335 1.00 69.00 127 ILE A CA 1
ATOM 1030 C C . ILE A 1 127 ? -28.727 10.682 33.765 1.00 69.00 127 ILE A C 1
ATOM 1032 O O . ILE A 1 127 ? -27.534 10.942 33.617 1.00 69.00 127 ILE A O 1
ATOM 1036 N N . ILE A 1 128 ? -29.243 9.488 33.479 1.00 68.75 128 ILE A N 1
ATOM 1037 C CA . ILE A 1 128 ? -28.460 8.417 32.864 1.00 68.75 128 ILE A CA 1
ATOM 1038 C C . ILE A 1 128 ? -28.235 8.796 31.397 1.00 68.75 128 ILE A C 1
ATOM 1040 O O . ILE A 1 128 ? -29.176 8.844 30.604 1.00 68.75 128 ILE A O 1
ATOM 1044 N N . GLU A 1 129 ? -26.986 9.109 31.056 1.00 78.88 129 GLU A N 1
ATOM 1045 C CA . GLU A 1 129 ? -26.558 9.351 29.677 1.00 78.88 129 GLU A CA 1
ATOM 1046 C C . GLU A 1 129 ? -26.774 8.093 28.805 1.00 78.88 129 GLU A C 1
ATOM 1048 O O . GLU A 1 129 ? -26.787 6.973 29.330 1.00 78.88 129 GLU A O 1
ATOM 1053 N N . PRO A 1 130 ? -26.937 8.245 27.475 1.00 82.12 130 PRO A N 1
ATOM 1054 C CA . PRO A 1 130 ? -27.052 7.112 26.562 1.00 82.12 130 PRO A CA 1
ATOM 1055 C C . PRO A 1 130 ? -25.837 6.190 26.677 1.00 82.12 130 PRO A C 1
ATOM 1057 O O . PRO A 1 130 ? -24.704 6.666 26.674 1.00 82.12 130 PRO A O 1
ATOM 1060 N N . ASN A 1 131 ? -26.072 4.879 26.742 1.00 87.88 131 ASN A N 1
ATOM 1061 C CA . ASN A 1 131 ? -25.004 3.904 26.926 1.00 87.88 131 ASN A CA 1
ATOM 1062 C C . ASN A 1 131 ? -24.015 3.933 25.728 1.00 87.88 131 ASN A C 1
ATOM 1064 O O . ASN A 1 131 ? -24.411 3.602 24.599 1.00 87.88 131 ASN A O 1
ATOM 1068 N N . PRO A 1 132 ? -22.732 4.297 25.947 1.00 92.19 132 PRO A N 1
ATOM 1069 C CA . PRO A 1 132 ? -21.726 4.385 24.886 1.00 92.19 132 PRO A CA 1
ATOM 1070 C C . PRO A 1 132 ? -21.319 3.016 24.309 1.00 92.19 132 PRO A C 1
ATOM 1072 O O . PRO A 1 132 ? -20.689 2.963 23.249 1.00 92.19 132 PRO A O 1
ATOM 1075 N N . ILE A 1 133 ? -21.722 1.901 24.938 1.00 94.06 133 ILE A N 1
ATOM 1076 C CA . ILE A 1 133 ? -21.422 0.535 24.482 1.00 94.06 133 ILE A CA 1
ATOM 1077 C C . ILE A 1 133 ? -21.929 0.275 23.060 1.00 94.06 133 ILE A C 1
ATOM 1079 O O . ILE A 1 133 ? -21.266 -0.413 22.291 1.00 94.06 133 ILE A O 1
ATOM 1083 N N . ASN A 1 134 ? -23.058 0.873 22.663 1.00 93.12 134 ASN A N 1
ATOM 1084 C CA . ASN A 1 134 ? -23.635 0.666 21.332 1.00 93.12 134 ASN A CA 1
ATOM 1085 C C . ASN A 1 134 ? -22.699 1.177 20.230 1.00 93.12 134 ASN A C 1
ATOM 1087 O O . ASN A 1 134 ? -22.519 0.527 19.199 1.00 93.12 134 ASN A O 1
ATOM 1091 N N . LYS A 1 135 ? -22.063 2.332 20.464 1.00 94.81 135 LYS A N 1
ATOM 1092 C CA . LYS A 1 135 ? -21.076 2.900 19.541 1.00 94.81 135 LYS A CA 1
ATOM 1093 C C . LYS A 1 135 ? -19.821 2.029 19.490 1.00 94.81 135 LYS A C 1
ATOM 1095 O O . LYS A 1 135 ? -19.296 1.786 18.405 1.00 94.81 135 LYS A O 1
ATOM 1100 N N . LEU A 1 136 ? -19.382 1.518 20.642 1.00 96.06 136 LEU A N 1
ATOM 1101 C CA . LEU A 1 136 ? -18.249 0.599 20.734 1.00 96.06 136 LEU A CA 1
ATOM 1102 C C . LEU A 1 136 ? -18.503 -0.705 19.955 1.00 96.06 136 LEU A C 1
ATOM 1104 O O . LEU A 1 136 ? -17.659 -1.105 19.156 1.00 96.06 136 LEU A O 1
ATOM 1108 N N . MET A 1 137 ? -19.677 -1.322 20.127 1.00 95.19 137 MET A N 1
ATOM 1109 C CA . MET A 1 137 ? -20.086 -2.535 19.405 1.00 95.19 137 MET A CA 1
ATOM 1110 C C . MET A 1 137 ? -20.166 -2.300 17.895 1.00 95.19 137 MET A C 1
ATOM 1112 O O . MET A 1 137 ? -19.668 -3.109 17.114 1.00 95.19 137 MET A O 1
ATOM 1116 N N . MET A 1 138 ? -20.722 -1.161 17.470 1.00 95.75 138 MET A N 1
ATOM 1117 C CA . MET A 1 138 ? -20.761 -0.784 16.056 1.00 95.75 138 MET A CA 1
ATOM 1118 C C . MET A 1 138 ? -19.346 -0.670 15.463 1.00 95.75 138 MET A C 1
ATOM 1120 O O . MET A 1 138 ? -19.084 -1.218 14.392 1.00 95.75 138 MET A O 1
ATOM 1124 N N . LEU A 1 139 ? -18.423 0.019 16.146 1.00 95.75 139 LEU A N 1
ATOM 1125 C CA . LEU A 1 139 ? -17.039 0.165 15.680 1.00 95.75 139 LEU A CA 1
ATOM 1126 C C . LEU A 1 139 ? -16.297 -1.177 15.643 1.00 95.75 139 LEU A C 1
ATOM 1128 O O . LEU A 1 139 ? -15.588 -1.444 14.673 1.00 95.75 139 LEU A O 1
ATOM 1132 N N . GLN A 1 140 ? -16.492 -2.026 16.654 1.00 97.00 140 GLN A N 1
ATOM 1133 C CA . GLN A 1 140 ? -15.942 -3.380 16.693 1.00 97.00 140 GLN A CA 1
ATOM 1134 C C . GLN A 1 140 ? -16.444 -4.211 15.508 1.00 97.00 140 GLN A C 1
ATOM 1136 O O . GLN A 1 140 ? -15.633 -4.748 14.760 1.00 97.00 140 GLN A O 1
ATOM 1141 N N . THR A 1 141 ? -17.757 -4.248 15.274 1.00 96.94 141 THR A N 1
ATOM 1142 C CA . THR A 1 141 ? -18.352 -5.040 14.186 1.00 96.94 141 THR A CA 1
ATOM 1143 C C . THR A 1 141 ? -17.870 -4.579 12.807 1.00 96.94 141 THR A C 1
ATOM 1145 O O . THR A 1 141 ? -17.628 -5.402 11.927 1.00 96.94 141 THR A O 1
ATOM 1148 N N . LEU A 1 142 ? -17.720 -3.266 12.600 1.00 95.81 142 LEU A N 1
ATOM 1149 C CA . LEU A 1 142 ? -17.354 -2.710 11.294 1.00 95.81 142 LEU A CA 1
ATOM 1150 C C . LEU A 1 142 ? -15.851 -2.753 10.998 1.00 95.81 142 LEU A C 1
ATOM 1152 O O . LEU A 1 142 ? -15.472 -2.961 9.846 1.00 95.81 142 LEU A O 1
ATOM 1156 N N . TYR A 1 143 ? -14.999 -2.505 11.997 1.00 94.88 143 TYR A N 1
ATOM 1157 C CA . TYR A 1 143 ? -13.570 -2.257 11.770 1.00 94.88 143 TYR A CA 1
ATOM 1158 C C . TYR A 1 143 ? -12.637 -3.230 12.489 1.00 94.88 143 TYR A C 1
ATOM 1160 O O . TYR A 1 143 ? -11.521 -3.432 12.009 1.00 94.88 143 TYR A O 1
ATOM 1168 N N . PHE A 1 144 ? -13.066 -3.821 13.608 1.00 96.00 144 PHE A N 1
ATOM 1169 C CA . PHE A 1 144 ? -12.205 -4.639 14.466 1.00 96.00 144 PHE A CA 1
ATOM 1170 C C . PHE A 1 144 ? -12.907 -5.910 14.967 1.00 96.00 144 PHE A C 1
ATOM 1172 O O . PHE A 1 144 ? -13.079 -6.082 16.180 1.00 96.00 144 PHE A O 1
ATOM 1179 N N . PRO A 1 145 ? -13.326 -6.819 14.066 1.00 96.06 145 PRO A N 1
ATOM 1180 C CA . PRO A 1 145 ? -13.998 -8.057 14.456 1.00 96.06 145 PRO A CA 1
ATOM 1181 C C . PRO A 1 145 ? -13.149 -8.912 15.408 1.00 96.06 145 PRO A C 1
ATOM 1183 O O . PRO A 1 145 ? -13.693 -9.630 16.239 1.00 96.06 145 PRO A O 1
ATOM 1186 N N . GLU A 1 146 ? -11.820 -8.778 15.375 1.00 95.56 146 GLU A N 1
ATOM 1187 C CA . GLU A 1 146 ? -10.902 -9.445 16.303 1.00 95.56 146 GLU A CA 1
ATOM 1188 C C . GLU A 1 146 ? -11.148 -9.116 17.789 1.00 95.56 146 GLU A C 1
ATOM 1190 O O . GLU A 1 146 ? -10.747 -9.891 18.657 1.00 95.56 146 GLU A O 1
ATOM 1195 N N . PHE A 1 147 ? -11.816 -7.999 18.096 1.00 96.62 147 PHE A N 1
ATOM 1196 C CA . PHE A 1 147 ? -12.133 -7.585 19.466 1.00 96.62 147 PHE A CA 1
ATOM 1197 C C . PHE A 1 147 ? -13.561 -7.924 19.900 1.00 96.62 147 PHE A C 1
ATOM 1199 O O . PHE A 1 147 ? -14.013 -7.420 20.926 1.00 96.62 147 PHE A O 1
ATOM 1206 N N . GLU A 1 148 ? -14.269 -8.788 19.171 1.00 96.69 148 GLU A N 1
ATOM 1207 C CA . GLU A 1 148 ? -15.639 -9.189 19.511 1.00 96.69 148 GLU A CA 1
ATOM 1208 C C . GLU A 1 148 ? -15.760 -9.726 20.941 1.00 96.69 148 GLU A C 1
ATOM 1210 O O . GLU A 1 148 ? -16.500 -9.169 21.749 1.00 96.69 148 GLU A O 1
ATOM 1215 N N . ALA A 1 149 ? -14.984 -10.756 21.290 1.00 96.81 149 ALA A N 1
ATOM 1216 C CA . ALA A 1 149 ? -15.085 -11.395 22.601 1.00 96.81 149 ALA A CA 1
ATOM 1217 C C . ALA A 1 149 ? -14.772 -10.438 23.778 1.00 96.81 149 ALA A C 1
ATOM 1219 O O . ALA A 1 149 ? -15.551 -10.408 24.734 1.00 96.81 149 ALA A O 1
ATOM 1220 N N . PRO A 1 150 ? -13.704 -9.611 23.737 1.00 96.19 150 PRO A N 1
ATOM 1221 C CA . PRO A 1 150 ? -13.480 -8.589 24.759 1.00 96.19 150 PRO A CA 1
ATOM 1222 C C . PRO A 1 150 ? -14.583 -7.525 24.840 1.00 96.19 150 PRO A C 1
ATOM 1224 O O . PRO A 1 150 ? -14.930 -7.093 25.934 1.00 96.19 150 PRO A O 1
ATOM 1227 N N . VAL A 1 151 ? -15.136 -7.077 23.709 1.00 96.31 151 VAL A N 1
ATOM 1228 C CA . VAL A 1 151 ? -16.188 -6.046 23.711 1.00 96.31 151 VAL A CA 1
ATOM 1229 C C . VAL A 1 151 ? -17.505 -6.600 24.250 1.00 96.31 151 VAL A C 1
ATOM 1231 O O . VAL A 1 151 ? -18.186 -5.905 25.003 1.00 96.31 151 VAL A O 1
ATOM 1234 N N . LEU A 1 152 ? -17.840 -7.851 23.926 1.00 95.69 152 LEU A N 1
ATOM 1235 C CA . LEU A 1 152 ? -19.016 -8.530 24.469 1.00 95.69 152 LEU A CA 1
ATOM 1236 C C . LEU A 1 152 ? -18.934 -8.669 25.991 1.00 95.69 152 LEU A C 1
ATOM 1238 O O . LEU A 1 152 ? -19.888 -8.301 26.669 1.00 95.69 152 LEU A O 1
ATOM 1242 N N . SER A 1 153 ? -17.790 -9.092 26.539 1.00 95.75 153 SER A N 1
ATOM 1243 C CA . SER A 1 153 ? -17.637 -9.224 27.996 1.00 95.75 153 SER A CA 1
ATOM 1244 C C . SER A 1 153 ? -17.735 -7.880 28.724 1.00 95.75 153 SER A C 1
ATOM 1246 O O . SER A 1 153 ? -18.358 -7.789 29.781 1.00 95.75 153 SER A O 1
ATOM 1248 N N . ILE A 1 154 ? -17.191 -6.802 28.145 1.00 94.69 154 ILE A N 1
ATOM 1249 C CA . ILE A 1 154 ? -17.385 -5.442 28.673 1.00 94.69 154 ILE A CA 1
ATOM 1250 C C . ILE A 1 154 ? -18.871 -5.067 28.640 1.00 94.69 154 ILE A C 1
ATOM 1252 O O . ILE A 1 154 ? -19.380 -4.507 29.611 1.00 94.69 154 ILE A O 1
ATOM 1256 N N . GLY A 1 155 ? -19.570 -5.380 27.547 1.00 93.75 155 GLY A N 1
ATOM 1257 C CA . GLY A 1 155 ? -21.002 -5.126 27.404 1.00 93.75 155 GLY A CA 1
ATOM 1258 C C . GLY A 1 155 ? -21.849 -5.859 28.444 1.00 93.75 155 GLY A C 1
ATOM 1259 O O . GLY A 1 155 ? -22.726 -5.243 29.045 1.00 93.75 155 GLY A O 1
ATOM 1260 N N . GLU A 1 156 ? -21.549 -7.132 28.704 1.00 95.25 156 GLU A N 1
ATOM 1261 C CA . GLU A 1 156 ? -22.198 -7.936 29.747 1.00 95.25 156 GLU A CA 1
ATOM 1262 C C . GLU A 1 156 ? -21.999 -7.312 31.132 1.00 95.25 156 GLU A C 1
ATOM 1264 O O . GLU A 1 156 ? -22.978 -7.046 31.827 1.00 95.25 156 GLU A O 1
ATOM 1269 N N . ILE A 1 157 ? -20.757 -6.967 31.493 1.00 93.19 157 ILE A N 1
ATOM 1270 C CA . ILE A 1 157 ? -20.437 -6.345 32.788 1.00 93.19 157 ILE A CA 1
ATOM 1271 C C . ILE A 1 157 ? -21.175 -5.011 32.959 1.00 93.19 157 ILE A C 1
ATOM 1273 O O . ILE A 1 157 ? -21.759 -4.747 34.012 1.00 93.19 157 ILE A O 1
ATOM 1277 N N . VAL A 1 158 ? -21.158 -4.145 31.940 1.00 92.62 158 VAL A N 1
ATOM 1278 C CA . VAL A 1 158 ? -21.867 -2.856 31.996 1.00 92.62 158 VAL A CA 1
ATOM 1279 C C . VAL A 1 158 ? -23.376 -3.082 32.127 1.00 92.62 158 VAL A C 1
ATOM 1281 O O . V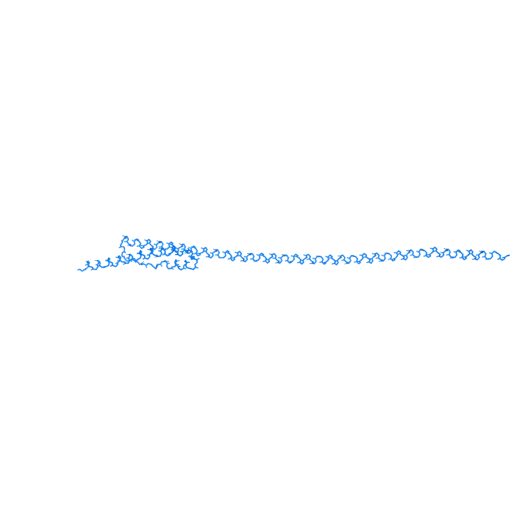AL A 1 158 ? -24.013 -2.421 32.947 1.00 92.62 158 VAL A O 1
ATOM 1284 N N . GLY A 1 159 ? -23.938 -4.045 31.393 1.00 91.31 159 GLY A N 1
ATOM 1285 C CA . GLY A 1 159 ? -25.353 -4.405 31.476 1.00 91.31 159 GLY A CA 1
ATOM 1286 C C . GLY A 1 159 ? -25.766 -4.947 32.849 1.00 91.31 159 GLY A C 1
ATOM 1287 O O . GLY A 1 159 ? -26.815 -4.571 33.373 1.00 91.31 159 GLY A O 1
ATOM 1288 N N . GLU A 1 160 ? -24.941 -5.784 33.478 1.00 92.19 160 GLU A N 1
ATOM 1289 C CA . GLU A 1 160 ? -25.169 -6.275 34.844 1.00 92.19 160 GLU A CA 1
ATOM 1290 C C . GLU A 1 160 ? -25.173 -5.138 35.873 1.00 92.19 160 GLU A C 1
ATOM 1292 O O . GLU A 1 160 ? -26.047 -5.087 36.750 1.00 92.19 160 GLU A O 1
ATOM 1297 N N . ILE A 1 161 ? -24.234 -4.194 35.748 1.00 88.62 161 ILE A N 1
ATOM 1298 C CA . ILE A 1 161 ? -24.154 -3.016 36.620 1.00 88.62 161 ILE A CA 1
ATOM 1299 C C . ILE A 1 161 ? -25.394 -2.132 36.436 1.00 88.62 161 ILE A C 1
ATOM 1301 O O . ILE A 1 161 ? -26.015 -1.735 37.424 1.00 88.62 161 ILE A O 1
ATOM 1305 N N . GLU A 1 162 ? -25.797 -1.851 35.194 1.00 87.94 162 GLU A N 1
ATOM 1306 C CA . GLU A 1 162 ? -27.006 -1.071 34.897 1.00 87.94 162 GLU A CA 1
ATOM 1307 C C . GLU A 1 162 ? -28.268 -1.721 35.474 1.00 87.94 162 GLU A C 1
ATOM 1309 O O . GLU A 1 162 ? -29.088 -1.045 36.104 1.00 87.94 162 GLU A O 1
ATOM 1314 N N . ASN A 1 163 ? -28.419 -3.036 35.299 1.00 88.56 163 ASN A N 1
ATOM 1315 C CA . ASN A 1 163 ? -29.547 -3.785 35.844 1.00 88.56 163 ASN A CA 1
ATOM 1316 C C . ASN A 1 163 ? -29.569 -3.722 37.376 1.00 88.56 163 ASN A C 1
ATOM 1318 O O . ASN A 1 163 ? -30.628 -3.489 37.959 1.00 88.56 163 ASN A O 1
ATOM 1322 N N . SER A 1 164 ? -28.409 -3.852 38.022 1.00 86.12 164 SER A N 1
ATOM 1323 C CA . SER A 1 164 ? -28.274 -3.756 39.481 1.00 86.12 164 SER A CA 1
ATOM 1324 C C . SER A 1 164 ? -28.635 -2.365 40.011 1.00 86.12 164 SER A C 1
ATOM 1326 O O . SER A 1 164 ? -29.319 -2.233 41.024 1.00 86.12 164 SER A O 1
ATOM 1328 N N . VAL A 1 165 ? -28.235 -1.301 39.311 1.00 84.25 165 VAL A N 1
ATOM 1329 C CA . VAL A 1 165 ? -28.632 0.068 39.679 1.00 84.25 165 VAL A CA 1
ATOM 1330 C C . VAL A 1 165 ? -30.129 0.273 39.510 1.00 84.25 165 VAL A C 1
ATOM 1332 O O . VAL A 1 165 ? -30.772 0.888 40.363 1.00 84.25 165 VAL A O 1
ATOM 1335 N N . ARG A 1 166 ? -30.710 -0.272 38.439 1.00 82.75 166 ARG A N 1
ATOM 1336 C CA . ARG A 1 166 ? -32.143 -0.161 38.180 1.00 82.75 166 ARG A CA 1
ATOM 1337 C C . ARG A 1 166 ? -32.967 -0.858 39.269 1.00 82.75 166 ARG A C 1
ATOM 1339 O O . ARG A 1 166 ? -33.923 -0.264 39.763 1.00 82.75 166 ARG A O 1
ATOM 1346 N N . THR A 1 167 ? -32.594 -2.069 39.689 1.00 85.56 167 THR A N 1
ATOM 1347 C CA . THR A 1 167 ? -33.301 -2.798 40.761 1.00 85.56 167 THR A CA 1
ATOM 1348 C C . THR A 1 167 ? -33.187 -2.097 42.115 1.00 85.56 167 THR A C 1
ATOM 1350 O O . THR A 1 167 ? -34.195 -1.959 42.810 1.00 85.56 167 THR A O 1
ATOM 1353 N N . LEU A 1 168 ? -32.006 -1.577 42.465 1.00 79.62 168 LEU A N 1
ATOM 1354 C CA . LEU A 1 168 ? -31.806 -0.789 43.688 1.00 79.62 168 LEU A CA 1
ATOM 1355 C C . LEU A 1 168 ? -32.621 0.508 43.684 1.00 79.62 168 LEU A C 1
ATOM 1357 O O . LEU A 1 168 ? -33.219 0.869 44.698 1.00 79.62 168 LEU A O 1
ATOM 1361 N N . SER A 1 169 ? -32.678 1.196 42.542 1.00 77.25 169 SER A N 1
ATOM 1362 C CA . SER A 1 169 ? -33.476 2.413 42.389 1.00 77.25 169 SER A CA 1
ATOM 1363 C C . SER A 1 169 ? -34.969 2.141 42.611 1.00 77.25 169 SER A C 1
ATOM 1365 O O . SER A 1 169 ? -35.617 2.882 43.354 1.00 77.25 169 SER A O 1
ATOM 1367 N N . TYR A 1 170 ? -35.502 1.044 42.058 1.00 79.69 170 TYR A N 1
ATOM 1368 C CA . TYR A 1 170 ? -36.888 0.638 42.303 1.00 79.69 170 TYR A CA 1
ATOM 1369 C C . TYR A 1 170 ? -37.147 0.315 43.777 1.00 79.69 170 TYR A C 1
ATOM 1371 O O . TYR A 1 170 ? -38.103 0.842 44.347 1.00 79.69 170 TYR A O 1
ATOM 1379 N N . HIS A 1 171 ? -36.281 -0.478 44.415 1.00 78.75 171 HIS A N 1
ATOM 1380 C CA . HIS A 1 171 ? -36.453 -0.862 45.818 1.00 78.75 171 HIS A CA 1
ATOM 1381 C C . HIS A 1 171 ? -36.434 0.347 46.768 1.00 78.75 171 HIS A C 1
ATOM 1383 O O . HIS A 1 171 ? -37.312 0.487 47.617 1.00 78.75 171 HIS A O 1
ATOM 1389 N N . ASN A 1 172 ? -35.496 1.280 46.581 1.00 72.62 172 ASN A N 1
ATOM 1390 C CA . ASN A 1 172 ? -35.442 2.503 47.388 1.00 72.62 172 ASN A CA 1
ATOM 1391 C C . ASN A 1 172 ? -36.661 3.409 47.162 1.00 72.62 172 ASN A C 1
ATOM 1393 O O . ASN A 1 172 ? -37.131 4.053 48.100 1.00 72.62 172 ASN A O 1
ATOM 1397 N N . SER A 1 173 ? -37.204 3.449 45.941 1.00 72.00 173 SER A N 1
ATOM 1398 C CA . SER A 1 173 ? -38.413 4.228 45.655 1.00 72.00 173 SER A CA 1
ATOM 1399 C C . SER A 1 173 ? -39.655 3.694 46.381 1.00 72.00 173 SER A C 1
ATOM 1401 O O . SER A 1 173 ? -40.506 4.484 46.785 1.00 72.00 173 SER A O 1
ATOM 1403 N N . GLU A 1 174 ? -39.748 2.377 46.591 1.00 73.50 174 GLU A N 1
ATOM 1404 C CA . GLU A 1 174 ? -40.824 1.744 47.365 1.00 73.50 174 GLU A CA 1
ATOM 1405 C C . GLU A 1 174 ? -40.702 2.082 48.857 1.00 73.50 174 GLU A C 1
ATOM 1407 O O . GLU A 1 174 ? -41.662 2.564 49.455 1.00 73.50 174 GLU A O 1
ATOM 1412 N N . LEU A 1 175 ? -39.499 1.953 49.431 1.00 71.12 175 LEU A N 1
ATOM 1413 C CA . LEU A 1 175 ? -39.239 2.282 50.841 1.00 71.12 175 LEU A CA 1
ATOM 1414 C C . LEU A 1 175 ? -39.520 3.757 51.172 1.00 71.12 175 LEU A C 1
ATOM 1416 O O . LEU A 1 175 ? -39.983 4.082 52.267 1.00 71.12 175 LEU A O 1
ATOM 1420 N N . LEU A 1 176 ? -39.247 4.670 50.234 1.00 62.19 176 LEU A N 1
ATOM 1421 C CA . LEU A 1 176 ? -39.564 6.089 50.402 1.00 62.19 176 LEU A CA 1
ATOM 1422 C C . LEU A 1 176 ? -41.070 6.367 50.337 1.00 62.19 176 LEU A C 1
ATOM 1424 O O . LEU A 1 176 ? -41.539 7.244 51.057 1.00 62.19 176 LEU A O 1
ATOM 1428 N N . LYS A 1 177 ? -41.839 5.626 49.528 1.00 70.69 177 LYS A N 1
ATOM 1429 C CA . LYS A 1 177 ? -43.308 5.735 49.521 1.00 70.69 177 LYS A CA 1
ATOM 1430 C C . LYS A 1 177 ? -43.914 5.224 50.826 1.00 70.69 177 LYS A C 1
ATOM 1432 O O . LYS A 1 177 ? -44.837 5.847 51.333 1.00 70.69 177 LYS A O 1
ATOM 1437 N N . GLU A 1 178 ? -43.372 4.143 51.379 1.00 69.38 178 GLU A N 1
ATOM 1438 C CA . GLU A 1 178 ? -43.858 3.542 52.626 1.00 69.38 178 GLU A CA 1
ATOM 1439 C C . GLU A 1 178 ? -43.579 4.417 53.861 1.00 69.38 178 GLU A C 1
ATOM 1441 O O . GLU A 1 178 ? -44.377 4.435 54.787 1.00 69.38 178 GLU A O 1
ATOM 1446 N N . ARG A 1 179 ? -42.492 5.207 53.869 1.00 62.62 179 ARG A N 1
ATOM 1447 C CA . ARG A 1 179 ? -42.182 6.154 54.964 1.00 62.62 179 ARG A CA 1
ATOM 1448 C C . ARG A 1 179 ? -42.965 7.470 54.945 1.00 62.62 179 ARG A C 1
ATOM 1450 O O . ARG A 1 179 ? -42.895 8.209 55.924 1.00 62.62 179 ARG A O 1
ATOM 1457 N N . VAL A 1 180 ? -43.597 7.820 53.827 1.00 60.62 180 VAL A N 1
ATOM 1458 C CA . VAL A 1 180 ? -44.308 9.103 53.654 1.00 60.62 180 VAL A CA 1
ATOM 1459 C C . VAL A 1 180 ? -45.810 8.974 53.967 1.00 60.62 180 VAL A C 1
ATOM 1461 O O . VAL A 1 180 ? -46.500 9.989 54.052 1.00 60.62 180 VAL A O 1
ATOM 1464 N N . ILE A 1 181 ? -46.304 7.750 54.182 1.00 51.09 181 ILE A N 1
ATOM 1465 C CA . ILE A 1 181 ? -47.670 7.435 54.635 1.00 51.09 181 ILE A CA 1
ATOM 1466 C C . ILE A 1 181 ? -47.655 7.217 56.150 1.00 51.09 181 ILE A C 1
ATOM 1468 O O . ILE A 1 181 ? -48.590 7.718 56.813 1.00 51.09 181 ILE A O 1
#

pLDDT: mean 85.29, std 13.11, range [51.09, 97.69]

Radius of gyration: 57.08 Å; chains: 1; bounding box: 119×24×161 Å

Foldseek 3Di:
DVVVVVVVVVVVVVVVVVVVVVVVVVVVVVVVVVVVVVVVVVVVVVVVVVVVVVVVVVVVVVVVVVVVVVVVVVVVVVVVVVVVVVVVVVVVVLVVLVVVLVVLVVVQVVLLVVLVCCVVVVDPDDDRDPRSLVVNQVSCVPRNVVCVVVSVVSVVVSVVSVVVSVVVVVVVVVVVVVVVD

Secondary structure (DSSP, 8-state):
--HHHHHHHHHHHHHHHHHHHHHHHHHHHHHHHHHHHHHHHHHHHHHHHHHHHHHHHHHHHHHHHHHHHHHHHHHHHHHHHHHHHHHHHHHHHHHHHHHHHHHHHHHHHHHHHHHHHHHHHT-TT---PPPTHHHHHHHHHHH-GGGHHHHHHHHHHHHHHHHHHHHHHHHHHHHHHHH--

Organism: Aeromonas salmonicida (NCBI:txid645)